Protein AF-A0A9X9A768-F1 (afdb_monomer_lite)

Sequence (79 aa):
MRSDLLAKLSSLSPEKRAWLQKQMQKKENKEALPLSYAQQRLWFMDRFNPNSSLYNIPTVWHLKGNWIPEALEKGFNRL

Radius of gyration: 20.93 Å; chains: 1; bounding box: 38×32×51 Å

pLDDT: mean 85.04, std 13.2, range [51.31, 97.31]

Structure (mmCIF, N/CA/C/O backbone):
data_AF-A0A9X9A768-F1
#
_entry.id   AF-A0A9X9A768-F1
#
loop_
_atom_site.group_PDB
_atom_site.id
_atom_site.type_symbol
_atom_site.label_atom_id
_atom_site.label_alt_id
_atom_site.label_comp_id
_atom_site.label_asym_id
_atom_site.label_entity_id
_atom_site.label_seq_id
_atom_site.pdbx_PDB_ins_code
_atom_site.Cartn_x
_atom_site.Cartn_y
_atom_site.Cartn_z
_atom_site.occupancy
_atom_site.B_iso_or_equiv
_atom_site.auth_seq_id
_atom_site.auth_comp_id
_atom_site.auth_asym_id
_atom_site.auth_atom_id
_atom_site.pdbx_PDB_model_num
ATOM 1 N N . MET A 1 1 ? 13.836 15.633 6.691 1.00 51.31 1 MET A N 1
ATOM 2 C CA . MET A 1 1 ? 12.650 15.134 7.430 1.00 51.31 1 MET A CA 1
ATOM 3 C C . MET A 1 1 ? 13.008 14.477 8.768 1.00 51.31 1 MET A C 1
ATOM 5 O O . MET A 1 1 ? 12.562 14.977 9.790 1.00 51.31 1 MET A O 1
ATOM 9 N N . ARG A 1 2 ? 13.825 13.406 8.825 1.00 52.88 2 ARG A N 1
ATOM 10 C CA . ARG A 1 2 ? 14.252 12.800 10.115 1.00 52.88 2 ARG A CA 1
ATOM 11 C C . ARG A 1 2 ? 15.256 13.676 10.891 1.00 52.88 2 ARG A C 1
ATOM 13 O O . ARG A 1 2 ? 15.184 13.743 12.111 1.00 52.88 2 ARG A O 1
ATOM 20 N N . SER A 1 3 ? 16.125 14.396 10.178 1.00 57.19 3 SER A N 1
ATOM 21 C CA . SER A 1 3 ? 17.087 15.378 10.713 1.00 57.19 3 SER A CA 1
ATOM 22 C C . SER A 1 3 ? 16.413 16.529 11.468 1.00 57.19 3 SER A C 1
ATOM 24 O O . SER A 1 3 ? 16.808 16.869 12.580 1.00 57.19 3 SER A O 1
ATOM 26 N N . ASP A 1 4 ? 15.344 17.079 10.894 1.00 73.12 4 ASP A N 1
ATOM 27 C CA . ASP A 1 4 ? 14.666 18.279 11.406 1.00 73.12 4 ASP A CA 1
ATOM 28 C C . ASP A 1 4 ? 13.870 17.975 12.679 1.00 73.12 4 ASP A C 1
ATOM 30 O O . ASP A 1 4 ? 13.730 18.818 13.565 1.00 73.12 4 ASP A O 1
ATOM 34 N N . LEU A 1 5 ? 13.375 16.739 12.791 1.00 66.19 5 LEU A N 1
ATOM 35 C CA . LEU A 1 5 ? 12.709 16.235 13.989 1.00 66.19 5 LEU A CA 1
ATOM 36 C C . LEU A 1 5 ? 13.692 16.064 15.150 1.00 66.19 5 LEU A C 1
ATOM 38 O O . LEU A 1 5 ? 13.363 16.438 16.272 1.00 66.19 5 LEU A O 1
ATOM 42 N N . LEU A 1 6 ? 14.900 15.555 14.891 1.00 67.88 6 LEU A N 1
ATOM 43 C CA . LEU A 1 6 ? 15.932 15.391 15.920 1.00 67.88 6 LEU A CA 1
ATOM 44 C C . LEU A 1 6 ? 16.453 16.744 16.420 1.00 67.88 6 LEU A C 1
ATOM 46 O O . LEU A 1 6 ? 16.571 16.933 17.629 1.00 67.88 6 LEU A O 1
ATOM 50 N N . ALA A 1 7 ? 16.651 17.708 15.515 1.00 76.06 7 ALA A N 1
ATOM 51 C CA . ALA A 1 7 ? 17.023 19.079 15.869 1.00 76.06 7 ALA A CA 1
ATOM 52 C C . ALA A 1 7 ? 15.936 19.781 16.709 1.00 76.06 7 ALA A C 1
ATOM 54 O O . ALA A 1 7 ? 16.236 20.445 17.706 1.00 76.06 7 ALA A O 1
ATOM 55 N N . LYS A 1 8 ? 14.655 19.582 16.359 1.00 74.44 8 LYS A N 1
ATOM 56 C CA . LYS A 1 8 ? 13.517 20.073 17.155 1.00 74.44 8 LYS A CA 1
ATOM 57 C C . LYS A 1 8 ? 13.390 19.372 18.503 1.00 74.44 8 LYS A C 1
ATOM 59 O O . LYS A 1 8 ? 12.980 20.011 19.458 1.00 74.44 8 LYS A O 1
ATOM 64 N N . LEU A 1 9 ? 13.735 18.090 18.610 1.00 70.69 9 LEU A N 1
ATOM 65 C CA . LEU A 1 9 ? 13.735 17.357 19.882 1.00 70.69 9 LEU A CA 1
ATOM 66 C C . LEU A 1 9 ? 14.852 17.845 20.815 1.00 70.69 9 LEU A C 1
ATOM 68 O O . LEU A 1 9 ? 14.622 17.986 22.017 1.00 70.69 9 LEU A O 1
ATOM 72 N N . SER A 1 10 ? 16.034 18.160 20.274 1.00 73.56 10 SER A N 1
ATOM 73 C CA . SER A 1 10 ? 17.160 18.694 21.050 1.00 73.56 10 SER A CA 1
ATOM 74 C C . SER A 1 10 ? 16.975 20.139 21.523 1.00 73.56 10 SER A C 1
ATOM 76 O O . SER A 1 10 ? 17.703 20.561 22.417 1.00 73.56 10 SER A O 1
ATOM 78 N N . SER A 1 11 ? 16.012 20.889 20.978 1.00 84.06 11 SER A N 1
ATOM 79 C CA . SER A 1 11 ? 15.678 22.245 21.443 1.00 84.06 11 SER A CA 1
ATOM 80 C C . SER A 1 11 ? 14.584 22.282 22.519 1.00 84.06 11 SER A C 1
ATOM 82 O O . SER A 1 11 ? 14.288 23.343 23.062 1.00 84.06 11 SER A O 1
ATOM 84 N N . LEU A 1 12 ? 13.984 21.137 22.871 1.00 84.94 12 LEU A N 1
ATOM 85 C CA . LEU A 1 12 ? 12.967 21.057 23.926 1.00 84.94 12 LEU A CA 1
ATOM 86 C C . LEU A 1 12 ? 13.592 21.027 25.325 1.00 84.94 12 LEU A C 1
ATOM 88 O O . LEU A 1 12 ? 14.696 20.511 25.500 1.00 84.94 12 LEU A O 1
ATOM 92 N N . SER A 1 13 ? 12.860 21.497 26.338 1.00 88.19 13 SER A N 1
ATOM 93 C CA . SER A 1 13 ? 13.259 21.342 27.742 1.00 88.19 13 SER A CA 1
ATOM 94 C C . SER A 1 13 ? 13.299 19.859 28.156 1.00 88.19 13 SER A C 1
ATOM 96 O O . SER A 1 13 ? 12.562 19.048 27.579 1.00 88.19 13 SER A O 1
ATOM 98 N N . PRO A 1 14 ? 14.122 19.478 29.152 1.00 84.06 14 PRO A N 1
ATOM 99 C CA . PRO A 1 14 ? 14.215 18.095 29.628 1.00 84.06 14 PRO A CA 1
ATOM 100 C C . PRO A 1 14 ? 12.856 17.490 30.009 1.00 84.06 14 PRO A C 1
ATOM 102 O O . PRO A 1 14 ? 12.554 16.363 29.624 1.00 84.06 14 PRO A O 1
ATOM 105 N N . GLU A 1 15 ? 11.990 18.267 30.662 1.00 86.25 15 GLU A N 1
ATOM 106 C CA . GLU A 1 15 ? 10.636 17.845 31.048 1.00 86.25 15 GLU A CA 1
ATOM 107 C C . GLU A 1 15 ? 9.746 17.549 29.836 1.00 86.25 15 GLU A C 1
ATOM 109 O O . GLU A 1 15 ? 9.050 16.533 29.790 1.00 86.25 15 GLU A O 1
ATOM 114 N N . LYS A 1 16 ? 9.805 18.400 28.805 1.00 84.38 16 LYS A N 1
ATOM 115 C CA . LYS A 1 16 ? 9.017 18.223 27.581 1.00 84.38 16 LYS A CA 1
ATOM 116 C C . LYS A 1 16 ? 9.521 17.042 26.750 1.00 84.38 16 LYS A C 1
ATOM 118 O O . LYS A 1 16 ? 8.709 16.334 26.154 1.00 84.38 16 LYS A O 1
ATOM 123 N N . ARG A 1 17 ? 10.836 16.783 26.747 1.00 80.38 17 ARG A N 1
ATOM 124 C CA . ARG A 1 17 ? 11.417 15.565 26.149 1.00 80.38 17 ARG A CA 1
ATOM 125 C C . ARG A 1 17 ? 10.963 14.313 26.889 1.00 80.38 17 ARG A C 1
ATOM 127 O O . ARG A 1 17 ? 10.523 13.377 26.231 1.00 80.38 17 ARG A O 1
ATOM 134 N N . ALA A 1 18 ? 11.013 14.313 28.221 1.00 83.62 18 ALA A N 1
ATOM 135 C CA . ALA A 1 18 ? 10.570 13.184 29.038 1.00 83.62 18 ALA A CA 1
ATOM 136 C C . ALA A 1 18 ? 9.068 12.905 28.852 1.00 83.62 18 ALA A C 1
ATOM 138 O O . ALA A 1 18 ? 8.661 11.752 28.707 1.00 83.62 18 ALA A O 1
ATOM 139 N N . TRP A 1 19 ? 8.242 13.955 28.763 1.00 82.12 19 TRP A N 1
ATOM 140 C CA . TRP A 1 19 ? 6.819 13.825 28.452 1.00 82.12 19 TRP A CA 1
ATOM 141 C C . TRP A 1 19 ? 6.587 13.212 27.065 1.00 82.12 19 TRP A C 1
ATOM 143 O O . TRP A 1 19 ? 5.831 12.249 26.948 1.00 82.12 19 TRP A O 1
ATOM 153 N 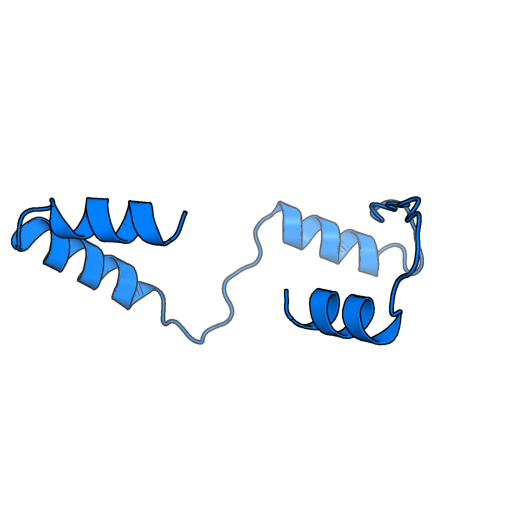N . LEU A 1 20 ? 7.273 13.703 26.025 1.00 81.00 20 LEU A N 1
ATOM 154 C CA . LEU A 1 20 ? 7.172 13.144 24.672 1.00 81.00 20 LEU A CA 1
ATOM 155 C C . LEU A 1 20 ? 7.660 11.696 24.605 1.00 81.00 20 LEU A C 1
ATOM 157 O O . LEU A 1 20 ? 6.986 10.863 24.011 1.00 81.00 20 LEU A O 1
ATOM 161 N N . GLN A 1 21 ? 8.788 11.377 25.240 1.00 77.56 21 GLN A N 1
ATOM 162 C CA . GLN A 1 21 ? 9.304 10.009 25.315 1.00 77.56 21 GLN A CA 1
ATOM 163 C C . GLN A 1 21 ? 8.307 9.076 26.004 1.00 77.56 21 GLN A C 1
ATOM 165 O O . GLN A 1 21 ? 8.066 7.983 25.502 1.00 77.56 21 GLN A O 1
ATOM 170 N N . LYS A 1 22 ? 7.649 9.524 27.079 1.00 78.44 22 LYS A N 1
ATOM 171 C CA . LYS A 1 22 ? 6.580 8.771 27.750 1.00 78.44 22 LYS A CA 1
ATOM 172 C C . LYS A 1 22 ? 5.344 8.578 26.860 1.00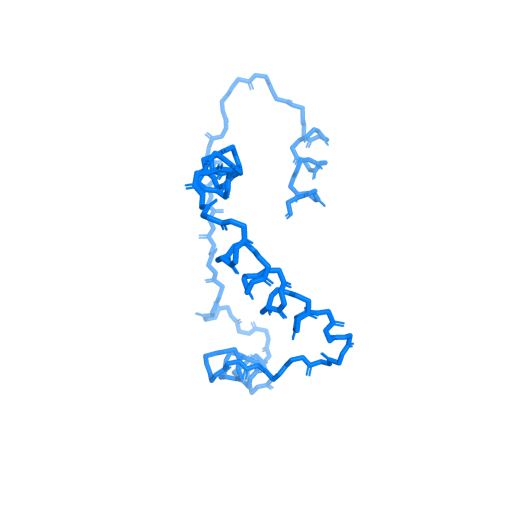 78.44 22 LYS A C 1
ATOM 174 O O . LYS A 1 22 ? 4.734 7.513 26.894 1.00 78.44 22 LYS A O 1
ATOM 179 N N . GLN A 1 23 ? 4.975 9.573 26.047 1.00 73.38 23 GLN A N 1
ATOM 180 C CA . GLN A 1 23 ? 3.893 9.427 25.061 1.00 73.38 23 GLN A CA 1
ATOM 181 C C . GLN A 1 23 ? 4.278 8.471 23.921 1.00 73.38 23 GLN A C 1
ATOM 183 O O . GLN A 1 23 ? 3.453 7.673 23.483 1.00 73.38 23 GLN A O 1
ATOM 188 N N . MET A 1 24 ? 5.532 8.513 23.464 1.00 65.69 24 MET A N 1
ATOM 189 C CA . MET A 1 24 ? 6.047 7.648 22.397 1.00 65.69 24 MET A CA 1
ATOM 190 C C . MET A 1 24 ? 6.253 6.200 22.860 1.00 65.69 24 MET A C 1
ATOM 192 O O . MET A 1 24 ? 5.939 5.286 22.102 1.00 65.69 24 MET A O 1
ATOM 196 N N . GLN A 1 25 ? 6.677 5.981 24.113 1.00 64.94 25 GLN A N 1
ATOM 197 C CA . GLN A 1 25 ? 6.712 4.654 24.747 1.00 64.94 25 GLN A CA 1
ATOM 198 C C . GLN A 1 25 ? 5.329 3.990 24.767 1.00 64.94 25 GLN A C 1
ATOM 200 O O . GLN A 1 25 ? 5.226 2.769 24.747 1.00 64.94 25 GLN A O 1
ATOM 205 N N . LYS A 1 26 ? 4.242 4.772 24.720 1.00 58.09 26 LYS A N 1
ATOM 206 C CA . LYS A 1 26 ? 2.870 4.252 24.702 1.00 58.09 26 LYS A CA 1
ATOM 207 C C . LYS A 1 26 ? 2.387 3.762 23.327 1.00 58.09 26 LYS A C 1
ATOM 209 O O . LYS A 1 26 ? 1.205 3.464 23.174 1.00 58.09 26 LYS A O 1
ATOM 214 N N . LYS A 1 27 ? 3.276 3.655 22.333 1.00 57.16 27 LYS A N 1
ATOM 215 C CA . LYS A 1 27 ? 2.966 3.107 21.001 1.00 57.16 27 LYS A CA 1
ATOM 216 C C . LYS A 1 27 ? 3.887 1.955 20.580 1.00 57.16 27 LYS A C 1
ATOM 218 O O . LYS A 1 27 ? 4.009 1.677 19.395 1.00 57.16 27 LYS A O 1
ATOM 223 N N . GLU A 1 28 ? 4.483 1.254 21.542 1.00 56.50 28 GLU A N 1
ATOM 224 C CA . GLU A 1 28 ? 5.032 -0.101 21.356 1.00 56.50 28 GLU A CA 1
ATOM 225 C C . GLU A 1 28 ? 3.978 -1.183 21.647 1.00 56.50 28 GLU A C 1
ATOM 227 O O . GLU A 1 28 ? 4.301 -2.293 22.066 1.00 56.50 28 GLU A O 1
ATOM 232 N N . ASN A 1 29 ? 2.689 -0.883 21.454 1.00 56.81 29 ASN A N 1
ATOM 233 C CA . ASN A 1 29 ? 1.678 -1.915 21.616 1.00 56.81 29 ASN A CA 1
ATOM 234 C C . ASN A 1 29 ? 1.759 -2.854 20.404 1.00 56.81 29 ASN A C 1
ATOM 236 O O . ASN A 1 29 ? 1.389 -2.480 19.294 1.00 56.81 29 ASN A O 1
ATOM 240 N N . LYS A 1 30 ? 2.285 -4.064 20.628 1.00 58.44 30 LYS A N 1
ATOM 241 C CA . LYS A 1 30 ? 2.340 -5.175 19.658 1.00 58.44 30 LYS A CA 1
ATOM 242 C C . LYS A 1 30 ? 0.955 -5.753 19.329 1.00 58.44 30 LYS A C 1
ATOM 244 O O . LYS A 1 30 ? 0.853 -6.700 18.557 1.00 58.44 30 LYS A O 1
ATOM 249 N N . GLU A 1 31 ? -0.098 -5.215 19.933 1.00 70.81 31 GLU A N 1
ATOM 250 C CA . GLU A 1 31 ? -1.480 -5.573 19.646 1.00 70.81 31 GLU A CA 1
ATOM 251 C C . GLU A 1 31 ? -1.946 -4.910 18.347 1.00 70.81 31 GLU A C 1
ATOM 253 O O . GLU A 1 31 ? -1.579 -3.773 18.040 1.00 70.81 31 GLU A O 1
ATOM 258 N N . ALA A 1 32 ? -2.763 -5.627 17.574 1.00 74.19 32 ALA A N 1
ATOM 259 C CA . ALA A 1 32 ? -3.309 -5.121 16.324 1.00 74.19 32 ALA A CA 1
ATOM 260 C C . ALA A 1 32 ? -4.104 -3.831 16.580 1.00 74.19 32 ALA A C 1
ATOM 262 O O . ALA A 1 32 ? -5.145 -3.840 17.237 1.00 74.19 32 ALA A O 1
ATOM 263 N N . LEU A 1 33 ? -3.603 -2.709 16.057 1.00 83.50 33 LEU A N 1
ATOM 264 C CA . LEU A 1 33 ? -4.325 -1.445 16.108 1.00 83.50 33 LEU A CA 1
ATOM 265 C C . LEU A 1 33 ? -5.612 -1.565 15.281 1.00 83.50 33 LEU A C 1
ATOM 267 O O . LEU A 1 33 ? -5.578 -2.132 14.184 1.00 83.50 33 LEU A O 1
ATOM 271 N N . PRO A 1 34 ? -6.737 -1.009 15.760 1.00 88.50 34 PRO A N 1
ATOM 272 C CA . PRO A 1 34 ? -7.959 -1.011 14.978 1.00 88.50 34 PRO A CA 1
ATOM 273 C C . PRO A 1 34 ? -7.744 -0.233 13.677 1.00 88.50 34 PRO A C 1
ATOM 275 O O . PRO A 1 34 ? -7.152 0.850 13.665 1.00 88.50 34 PRO A O 1
ATOM 278 N N . LEU A 1 35 ? -8.255 -0.786 12.576 1.00 91.69 35 LEU A N 1
ATOM 279 C CA . LEU A 1 35 ? -8.300 -0.089 11.297 1.00 91.69 35 LEU A CA 1
ATOM 280 C C . LEU A 1 35 ? -9.134 1.188 11.438 1.00 91.69 35 LEU A C 1
ATOM 282 O O . LEU A 1 35 ? -10.207 1.177 12.045 1.00 91.69 35 LEU A O 1
ATOM 286 N N . SER A 1 36 ? -8.680 2.272 10.816 1.00 95.25 36 SER A N 1
ATOM 287 C CA . SER A 1 36 ? -9.509 3.463 10.611 1.00 95.25 36 SER A CA 1
ATOM 288 C C . SER A 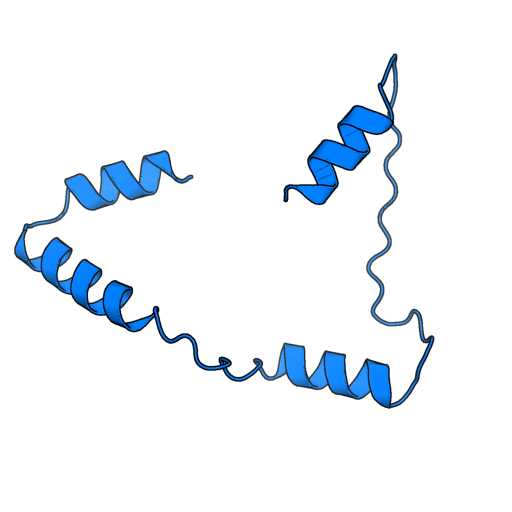1 36 ? -10.757 3.129 9.783 1.00 95.25 36 SER A C 1
ATOM 290 O O . SER A 1 36 ? -10.755 2.183 8.994 1.00 95.25 36 SER A O 1
ATOM 292 N N . TYR A 1 37 ? -11.807 3.948 9.882 1.00 97.12 37 TYR A N 1
ATOM 293 C CA . TYR A 1 37 ? -13.035 3.747 9.101 1.00 97.12 37 TYR A CA 1
ATOM 294 C C . TYR A 1 37 ? -12.788 3.660 7.587 1.00 97.12 37 TYR A C 1
ATOM 296 O O . TYR A 1 37 ? -13.389 2.831 6.907 1.00 97.12 37 TYR A O 1
ATOM 304 N N . ALA A 1 38 ? -11.864 4.467 7.055 1.00 96.31 38 ALA A N 1
ATOM 305 C CA . ALA A 1 38 ? -11.493 4.409 5.642 1.00 96.31 38 ALA A CA 1
ATOM 306 C C . ALA A 1 38 ? -10.853 3.060 5.266 1.00 96.31 38 ALA A C 1
ATOM 308 O O . ALA A 1 38 ? -11.194 2.489 4.231 1.00 96.31 38 ALA A O 1
ATOM 309 N N . GLN A 1 39 ? -9.977 2.522 6.122 1.00 96.88 39 GLN A N 1
ATOM 310 C CA . GLN A 1 39 ? -9.352 1.212 5.915 1.00 96.88 39 GLN A CA 1
ATOM 311 C C . GLN A 1 39 ? -10.372 0.069 6.012 1.00 96.88 39 GLN A C 1
ATOM 313 O O . GLN A 1 39 ? -10.361 -0.820 5.165 1.00 96.88 39 GLN A O 1
ATOM 318 N N . GLN A 1 40 ? -11.289 0.112 6.986 1.00 97.19 40 GLN A N 1
ATOM 319 C CA . GLN A 1 40 ? -12.364 -0.883 7.115 1.00 97.19 40 GLN A CA 1
ATOM 320 C C . GLN A 1 40 ? -13.273 -0.897 5.883 1.00 97.19 40 GLN A C 1
ATOM 322 O O . GLN A 1 40 ? -13.613 -1.964 5.376 1.00 97.19 40 GLN A O 1
ATOM 327 N N . ARG A 1 41 ? -13.628 0.284 5.361 1.00 96.31 41 ARG A N 1
ATOM 328 C CA . ARG A 1 41 ? -14.437 0.404 4.145 1.00 96.31 41 ARG A CA 1
ATOM 329 C C . ARG A 1 41 ? -13.742 -0.222 2.940 1.00 96.31 41 ARG A C 1
ATOM 331 O O . ARG A 1 41 ? -14.375 -0.979 2.217 1.00 96.31 41 ARG A O 1
ATOM 338 N N . LEU A 1 42 ? -12.463 0.091 2.719 1.00 96.00 42 LEU A N 1
ATOM 339 C CA . LEU A 1 42 ? -11.701 -0.485 1.607 1.00 96.00 42 LEU A CA 1
ATOM 340 C C . LEU A 1 42 ? -11.600 -2.008 1.728 1.00 96.00 42 LEU A C 1
ATOM 342 O O . LEU A 1 42 ? -11.857 -2.705 0.752 1.00 96.00 42 LEU A O 1
ATOM 346 N N . TRP A 1 43 ? -11.324 -2.516 2.933 1.00 94.56 43 TRP A N 1
ATOM 347 C CA . TRP A 1 43 ? -11.309 -3.954 3.202 1.00 94.56 43 TRP A CA 1
ATOM 348 C C . TRP A 1 43 ? -12.661 -4.611 2.896 1.00 94.56 43 TRP A C 1
ATOM 350 O O . TRP A 1 43 ? -12.714 -5.633 2.220 1.00 94.56 43 TRP A O 1
ATOM 360 N N . PHE A 1 44 ? -13.767 -4.005 3.336 1.00 96.44 44 PHE A N 1
ATOM 361 C CA . PHE A 1 44 ? -15.104 -4.518 3.047 1.00 96.44 44 PHE A CA 1
ATOM 362 C C . PHE A 1 44 ? -15.388 -4.548 1.541 1.00 96.44 44 PHE A C 1
ATOM 364 O O . PHE A 1 44 ? -15.887 -5.551 1.038 1.00 96.44 44 PHE A O 1
ATOM 371 N N . MET A 1 45 ? -15.048 -3.479 0.816 1.00 96.56 45 MET A N 1
ATOM 372 C CA . MET A 1 45 ? -15.295 -3.394 -0.626 1.00 96.56 45 MET A CA 1
ATOM 373 C C . MET A 1 45 ? -14.513 -4.446 -1.422 1.00 96.56 45 MET A C 1
ATOM 375 O O . MET A 1 45 ? -15.079 -5.023 -2.349 1.00 96.56 45 MET A O 1
ATOM 379 N N . ASP A 1 46 ? -13.261 -4.728 -1.045 1.00 95.06 46 ASP A N 1
ATOM 380 C CA . ASP A 1 46 ? -12.443 -5.790 -1.656 1.00 95.06 46 ASP A CA 1
ATOM 381 C C . ASP A 1 46 ? -13.083 -7.179 -1.484 1.00 95.06 46 ASP A C 1
ATOM 383 O O . ASP A 1 46 ? -13.139 -7.978 -2.417 1.00 95.06 46 ASP A O 1
ATOM 387 N N . ARG A 1 47 ? -13.661 -7.447 -0.305 1.00 95.50 47 ARG A N 1
ATOM 388 C CA . ARG A 1 47 ? -14.364 -8.710 -0.021 1.00 95.50 47 ARG A CA 1
ATOM 389 C C . ARG A 1 47 ? -15.743 -8.791 -0.672 1.00 95.50 47 ARG A C 1
ATOM 391 O O . ARG A 1 47 ? -16.167 -9.881 -1.046 1.00 95.50 47 ARG A O 1
ATOM 398 N N . PHE A 1 48 ? -16.447 -7.668 -0.770 1.00 97.31 48 PHE A N 1
ATOM 399 C CA . PHE A 1 48 ? -17.788 -7.591 -1.345 1.00 97.31 48 PHE A CA 1
ATOM 400 C C . PHE A 1 48 ? -17.775 -7.786 -2.865 1.00 97.31 48 PHE A C 1
ATOM 402 O O . PHE A 1 48 ? -18.666 -8.439 -3.402 1.00 97.31 48 PHE A O 1
ATOM 409 N N . ASN A 1 49 ? -16.766 -7.247 -3.554 1.00 96.31 49 ASN A N 1
ATOM 410 C CA . ASN A 1 49 ? -16.613 -7.386 -4.999 1.00 96.31 49 ASN A CA 1
ATOM 411 C C . ASN A 1 49 ? -15.172 -7.796 -5.359 1.00 96.31 49 ASN A C 1
ATOM 413 O O . ASN A 1 49 ? -14.366 -6.939 -5.743 1.00 96.31 49 ASN A O 1
ATOM 417 N N . PRO A 1 50 ? -14.829 -9.089 -5.214 1.00 93.75 50 PRO A N 1
ATOM 418 C CA . PRO A 1 50 ? -13.473 -9.569 -5.438 1.00 93.75 50 PRO A CA 1
ATOM 419 C C . PRO A 1 50 ? -13.050 -9.372 -6.897 1.00 93.75 50 PRO A C 1
ATOM 421 O O . PRO A 1 50 ? -13.860 -9.473 -7.817 1.00 93.75 50 PRO A O 1
ATOM 424 N N . ASN A 1 51 ? -11.755 -9.137 -7.109 1.00 93.25 51 ASN A N 1
ATOM 425 C CA . ASN A 1 51 ? -11.149 -8.854 -8.420 1.00 93.25 51 ASN A CA 1
ATOM 426 C C . ASN A 1 51 ? -11.590 -7.526 -9.068 1.00 93.25 51 ASN A C 1
ATOM 428 O O . ASN A 1 51 ? -11.273 -7.273 -10.231 1.00 93.25 51 ASN A O 1
ATOM 432 N N . SER A 1 52 ? -12.292 -6.655 -8.338 1.00 95.38 52 SER A N 1
ATOM 433 C CA . SER A 1 52 ? -12.617 -5.309 -8.810 1.00 95.38 52 SER A CA 1
ATOM 434 C C . SER A 1 52 ? -11.381 -4.411 -8.841 1.00 95.38 52 SER A C 1
ATOM 436 O O . SER A 1 52 ? -10.648 -4.304 -7.862 1.00 95.38 52 SER A O 1
ATOM 438 N N . SER A 1 53 ? -11.187 -3.678 -9.937 1.00 95.12 53 SER A N 1
ATOM 439 C CA . SER A 1 53 ? -10.120 -2.677 -10.062 1.00 95.12 53 SER A CA 1
ATOM 440 C C . SER A 1 53 ? -10.510 -1.288 -9.541 1.00 95.12 53 SER A C 1
ATOM 442 O O . SER A 1 53 ? -9.724 -0.352 -9.673 1.00 95.12 53 SER A O 1
ATOM 444 N N . LEU A 1 54 ? -11.717 -1.123 -8.981 1.00 95.19 54 LEU A N 1
ATOM 445 C CA . LEU A 1 54 ? -12.309 0.184 -8.651 1.00 95.19 54 LEU A CA 1
ATOM 446 C C . LEU A 1 54 ? -11.454 1.033 -7.696 1.00 95.19 54 LEU A C 1
ATOM 448 O O . LEU A 1 54 ? -11.497 2.259 -7.765 1.00 95.19 54 LEU A O 1
ATOM 452 N N . TYR A 1 55 ? -10.690 0.388 -6.813 1.00 93.19 55 TYR A N 1
ATOM 453 C CA . TYR A 1 55 ? -9.841 1.053 -5.820 1.00 93.19 55 TYR A CA 1
ATOM 454 C C . TYR A 1 55 ? -8.340 0.925 -6.110 1.00 93.19 55 TYR A C 1
ATOM 456 O O . TYR A 1 55 ? -7.521 1.299 -5.270 1.00 93.19 55 TYR A O 1
ATOM 464 N N . ASN A 1 56 ? -7.967 0.448 -7.299 1.00 94.56 56 ASN A N 1
ATOM 465 C CA . ASN A 1 56 ? -6.576 0.465 -7.733 1.00 94.56 56 ASN A CA 1
ATOM 466 C C . ASN A 1 56 ? -6.177 1.899 -8.100 1.00 94.56 56 ASN A C 1
ATOM 468 O O . ASN A 1 56 ? -6.928 2.614 -8.761 1.00 94.56 56 ASN A O 1
ATOM 472 N N . ILE A 1 57 ? -4.969 2.307 -7.710 1.00 95.38 57 ILE A N 1
ATOM 473 C CA . ILE A 1 57 ? -4.377 3.599 -8.082 1.00 95.38 57 ILE A CA 1
ATOM 474 C C . ILE A 1 57 ? -3.229 3.312 -9.062 1.00 95.38 57 ILE A C 1
ATOM 476 O O . ILE A 1 57 ? -2.066 3.259 -8.652 1.00 95.38 57 ILE A O 1
ATOM 480 N N . PRO A 1 58 ? -3.524 3.028 -10.347 1.00 95.44 58 PRO A N 1
ATOM 481 C CA . PRO A 1 58 ? -2.485 2.716 -11.316 1.00 95.44 58 PRO A CA 1
ATOM 482 C C . PRO A 1 58 ? -1.602 3.943 -11.546 1.00 95.44 58 PRO A C 1
ATOM 484 O O . PRO A 1 58 ? -2.091 5.061 -11.698 1.00 95.44 58 PRO A O 1
ATOM 487 N N . THR A 1 59 ? -0.290 3.731 -11.594 1.00 94.94 59 THR A N 1
ATOM 488 C CA . THR A 1 59 ? 0.682 4.775 -11.934 1.00 94.94 59 THR A CA 1
ATOM 489 C C . THR A 1 59 ? 1.669 4.219 -12.950 1.00 94.94 59 THR A C 1
ATOM 491 O O . THR A 1 59 ? 2.136 3.091 -12.806 1.00 94.94 59 THR A O 1
ATOM 494 N N . VAL A 1 60 ? 1.997 5.008 -13.974 1.00 95.06 60 VAL A N 1
ATOM 495 C CA . VAL A 1 60 ? 2.937 4.632 -15.038 1.00 95.06 60 VAL A CA 1
ATOM 496 C C . VAL A 1 60 ? 4.042 5.676 -15.117 1.00 95.06 60 VAL A C 1
ATOM 498 O O . VAL A 1 60 ? 3.774 6.875 -15.064 1.00 95.06 60 VAL A O 1
ATOM 501 N N . TRP A 1 61 ? 5.283 5.213 -15.253 1.00 91.50 61 TRP A N 1
ATOM 502 C CA . TRP A 1 61 ? 6.472 6.058 -15.305 1.00 91.50 61 TRP A CA 1
ATOM 503 C C . TRP A 1 61 ? 7.245 5.767 -16.587 1.00 91.50 61 TRP A C 1
ATOM 505 O O . TRP A 1 61 ? 7.521 4.611 -16.900 1.00 91.50 61 TRP A O 1
ATOM 515 N N . HIS A 1 62 ? 7.624 6.814 -17.317 1.00 93.00 62 HIS A N 1
ATOM 516 C CA . HIS A 1 62 ? 8.519 6.684 -18.463 1.00 93.00 62 HIS A CA 1
ATOM 517 C C . HIS A 1 62 ? 9.957 6.946 -18.012 1.00 93.00 62 HIS A C 1
ATOM 519 O O . HIS A 1 62 ? 10.358 8.092 -17.806 1.00 93.00 62 HIS A O 1
ATOM 525 N N . LEU A 1 63 ? 10.730 5.874 -17.855 1.00 92.12 63 LEU A N 1
ATOM 526 C CA . LEU A 1 63 ? 12.146 5.943 -17.504 1.00 92.12 63 LEU A CA 1
ATOM 527 C C . LEU A 1 63 ? 12.991 6.058 -18.779 1.00 92.12 63 LEU A C 1
ATOM 529 O O . LEU A 1 63 ? 12.760 5.332 -19.743 1.00 92.12 63 LEU A O 1
ATOM 533 N N . LYS A 1 64 ? 13.965 6.974 -18.791 1.00 93.94 64 LYS A N 1
ATOM 534 C CA . LYS A 1 64 ? 14.871 7.208 -19.928 1.00 93.94 64 LYS A CA 1
ATOM 535 C C . LYS A 1 64 ? 16.324 6.977 -19.518 1.00 93.94 64 LYS A C 1
ATOM 537 O O . LYS A 1 64 ? 16.700 7.289 -18.391 1.00 93.94 64 LYS A O 1
ATOM 542 N N . GLY A 1 65 ? 17.141 6.514 -20.464 1.00 93.62 65 GLY A N 1
ATOM 543 C CA . GLY A 1 65 ? 18.570 6.252 -20.269 1.00 93.62 65 GLY A CA 1
ATOM 544 C C . GLY A 1 65 ? 18.872 4.803 -19.884 1.00 93.62 65 GLY A C 1
ATOM 545 O O . GLY A 1 65 ? 18.012 3.932 -19.992 1.00 93.62 65 GLY A O 1
ATOM 546 N N . ASN A 1 66 ? 20.106 4.549 -19.447 1.00 92.44 66 ASN A N 1
ATOM 547 C CA . ASN A 1 66 ? 20.541 3.222 -19.014 1.00 92.44 66 ASN A CA 1
ATOM 548 C C . ASN A 1 66 ? 20.099 2.995 -17.566 1.00 92.44 66 ASN A C 1
ATOM 550 O O . ASN A 1 66 ? 20.555 3.693 -16.661 1.00 92.44 66 ASN A O 1
ATOM 554 N N . TRP A 1 67 ? 19.224 2.020 -17.346 1.00 92.56 67 TRP A N 1
ATOM 555 C CA . TRP A 1 67 ? 18.760 1.628 -16.018 1.00 92.56 67 TRP A CA 1
ATOM 556 C C . TRP A 1 67 ? 18.987 0.136 -15.798 1.00 92.56 67 TRP A C 1
ATOM 558 O O . TRP A 1 67 ? 19.103 -0.638 -16.745 1.00 92.56 67 TRP A O 1
ATOM 568 N N . ILE A 1 68 ? 19.076 -0.239 -14.524 1.00 95.25 68 ILE A N 1
ATOM 569 C CA . ILE A 1 68 ? 19.291 -1.612 -14.071 1.00 95.25 68 ILE A CA 1
ATOM 570 C C . ILE A 1 68 ? 17.974 -2.064 -13.424 1.00 95.25 68 ILE A C 1
ATOM 572 O O . ILE A 1 68 ? 17.674 -1.604 -12.315 1.00 95.25 68 ILE A O 1
ATOM 576 N N . PRO A 1 69 ? 17.160 -2.897 -14.097 1.00 92.38 69 PRO A N 1
ATOM 577 C CA . PRO A 1 69 ? 15.859 -3.328 -13.587 1.00 92.38 69 PRO A CA 1
ATOM 578 C C . PRO A 1 69 ? 15.908 -3.908 -12.175 1.00 92.38 69 PRO A C 1
ATOM 580 O O . PRO A 1 69 ? 15.082 -3.573 -11.325 1.00 92.38 69 PRO A O 1
ATOM 583 N N . GLU A 1 70 ? 16.942 -4.6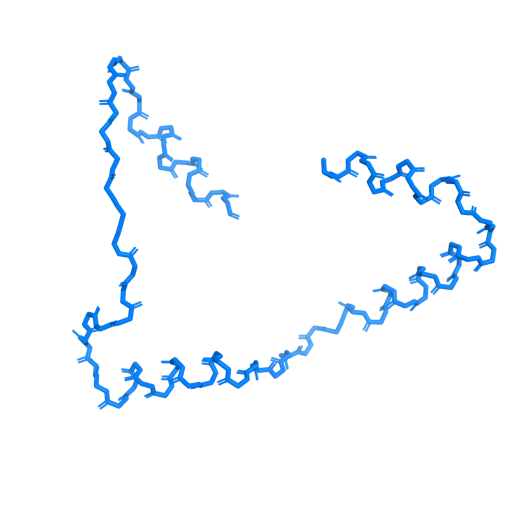86 -11.882 1.00 96.06 70 GLU A N 1
ATOM 584 C CA . GLU A 1 70 ? 17.132 -5.354 -10.598 1.00 96.06 70 GLU A CA 1
ATOM 585 C C . GLU A 1 70 ? 17.395 -4.348 -9.468 1.00 96.06 70 GLU A C 1
ATOM 587 O O . GLU A 1 70 ? 17.065 -4.597 -8.307 1.00 96.06 70 GLU A O 1
ATOM 592 N N . ALA A 1 71 ? 18.001 -3.198 -9.783 1.00 94.44 71 ALA A N 1
ATOM 593 C CA . ALA A 1 71 ? 18.220 -2.133 -8.809 1.00 94.44 71 ALA A CA 1
ATOM 594 C C . ALA A 1 71 ? 16.910 -1.404 -8.477 1.00 94.44 71 ALA A C 1
ATOM 596 O O . ALA A 1 71 ? 16.681 -1.071 -7.312 1.00 94.44 71 ALA A O 1
ATOM 597 N N . LEU A 1 72 ? 16.042 -1.200 -9.475 1.00 93.06 72 LEU A N 1
ATOM 598 C CA . LEU A 1 72 ? 14.717 -0.608 -9.287 1.00 93.06 72 LEU A CA 1
ATOM 599 C C . LEU A 1 72 ? 13.853 -1.500 -8.391 1.00 93.06 72 LEU A C 1
ATOM 601 O O . LEU A 1 72 ? 13.332 -1.029 -7.382 1.00 93.06 72 LEU A O 1
ATOM 605 N N . GLU A 1 73 ? 13.774 -2.792 -8.709 1.00 94.56 73 GLU A N 1
ATOM 606 C CA . GLU A 1 73 ? 13.024 -3.774 -7.921 1.00 94.56 73 GLU A CA 1
ATOM 607 C C . GLU A 1 73 ? 13.510 -3.820 -6.464 1.00 94.56 73 GLU A C 1
ATOM 609 O O . GLU A 1 73 ? 12.717 -3.693 -5.528 1.00 94.56 73 GLU A O 1
ATOM 614 N N . LYS A 1 74 ? 14.831 -3.913 -6.252 1.00 96.75 74 LYS A N 1
ATOM 615 C CA . LYS A 1 74 ? 15.421 -3.895 -4.903 1.00 96.75 74 LYS A CA 1
ATOM 616 C C . LYS A 1 74 ? 15.107 -2.614 -4.137 1.00 96.75 74 LYS A C 1
ATOM 618 O O . LYS A 1 74 ? 14.955 -2.674 -2.920 1.00 96.75 74 LYS A O 1
ATOM 623 N N . GLY A 1 75 ? 15.068 -1.470 -4.817 1.00 94.69 75 GLY A N 1
ATOM 624 C CA . GLY A 1 75 ? 14.709 -0.190 -4.214 1.00 94.69 75 GLY A CA 1
ATOM 625 C C . GLY A 1 75 ? 13.249 -0.163 -3.771 1.00 94.69 75 GLY A C 1
ATOM 626 O O . GLY A 1 75 ? 12.976 0.145 -2.613 1.00 94.69 75 GLY A O 1
ATOM 627 N N . PHE A 1 76 ? 12.331 -0.545 -4.660 1.00 93.12 76 PHE A N 1
ATOM 628 C CA . PHE A 1 76 ? 10.894 -0.579 -4.372 1.00 93.12 76 PHE A CA 1
ATOM 629 C C . PHE A 1 76 ? 10.545 -1.541 -3.233 1.00 93.12 76 PHE A C 1
ATOM 631 O O . PHE A 1 76 ? 9.786 -1.170 -2.346 1.00 93.12 76 PHE A O 1
ATOM 638 N N . ASN A 1 77 ? 11.158 -2.726 -3.195 1.00 95.88 77 ASN A N 1
ATOM 639 C CA . ASN A 1 77 ? 10.917 -3.717 -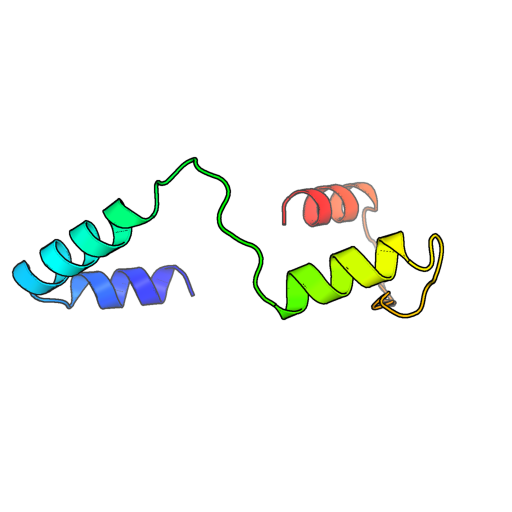2.140 1.00 95.88 77 ASN A CA 1
ATOM 640 C C . ASN A 1 77 ? 11.466 -3.312 -0.754 1.00 95.88 77 ASN A C 1
ATOM 642 O O . ASN A 1 77 ? 11.250 -4.033 0.219 1.00 95.88 77 ASN A O 1
ATOM 646 N N . ARG A 1 78 ? 12.219 -2.208 -0.650 1.00 93.88 78 ARG A N 1
ATOM 647 C CA . ARG A 1 78 ? 12.777 -1.690 0.614 1.00 93.88 78 ARG A CA 1
ATOM 648 C C . ARG A 1 78 ? 12.022 -0.485 1.183 1.00 93.88 78 ARG A C 1
ATOM 650 O O . ARG A 1 78 ? 12.378 -0.056 2.282 1.00 93.88 78 ARG A O 1
ATOM 657 N N . LEU A 1 79 ? 11.081 0.090 0.431 1.00 83.12 79 LEU A N 1
ATOM 658 C CA . LEU A 1 79 ? 10.209 1.175 0.899 1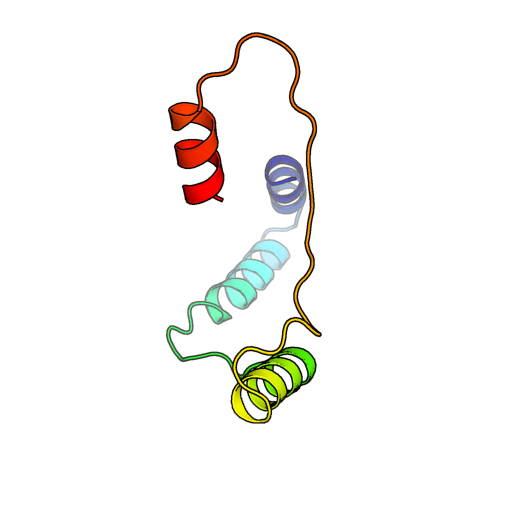.00 83.12 79 LEU A CA 1
ATOM 659 C C . LEU A 1 79 ? 9.169 0.640 1.889 1.00 83.12 79 LEU A C 1
ATOM 661 O O . LEU A 1 79 ? 8.871 1.388 2.847 1.00 83.12 79 LEU A O 1
#

Foldseek 3Di:
DVVVVVVVLVPDDPVVNVVVVVVVVVPPPPDDDDDDPVRVVVVVVCVVDPPDCPPPDDDDDDDDDDDDVVVVVVVVVVD

InterPro domains:
  IPR001242 Condensation domain [PF00668] (31-78)
  IPR023213 Chloramphenicol acetyltransferase-like domain superfamily [G3DSA:3.30.559.10] (16-79)

Organism: Bacillus cereus (NCBI:txid1396)

Secondary structure (DSSP, 8-state):
-HHHHHHHHHTS-HHHHHHHHHHHHTT---S-PPPPHHHHHHHHHHHHSTT--TT---------SS--HHHHHHHHTT-